Protein AF-A0A9N9VP98-F1 (afdb_monomer)

Radius of gyration: 15.84 Å; Cα contacts (8 Å, |Δi|>4): 214; chains: 1; bounding box: 46×25×42 Å

Mean predicted aligned error: 7.35 Å

Structure (mmCIF, N/CA/C/O backbone):
data_AF-A0A9N9VP98-F1
#
_entry.id   AF-A0A9N9VP98-F1
#
loop_
_atom_site.group_PDB
_atom_site.id
_atom_site.type_symbol
_atom_site.label_atom_id
_atom_site.label_alt_id
_atom_site.label_comp_id
_atom_site.label_asym_id
_atom_site.label_entity_id
_atom_site.label_seq_id
_atom_site.pdbx_PDB_ins_code
_atom_site.Cartn_x
_atom_site.Cartn_y
_atom_site.Cartn_z
_atom_site.occupancy
_atom_site.B_iso_or_equiv
_atom_site.auth_seq_id
_atom_site.auth_comp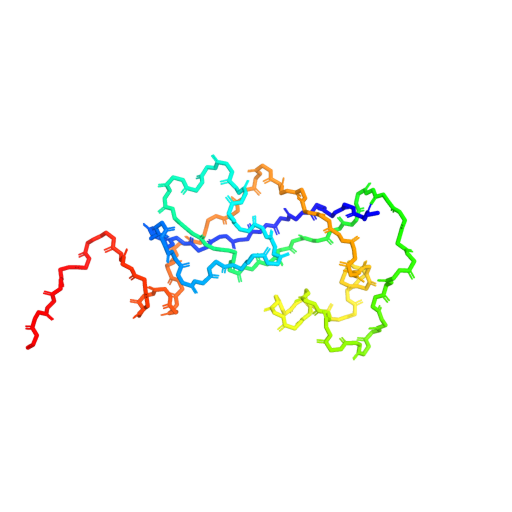_id
_atom_site.auth_asym_id
_atom_site.auth_atom_id
_atom_site.pdbx_PDB_model_num
ATOM 1 N N . MET A 1 1 ? 17.671 -6.744 -5.316 1.00 83.25 1 MET A N 1
ATOM 2 C CA . MET A 1 1 ? 16.454 -6.271 -4.628 1.00 83.25 1 MET A CA 1
ATOM 3 C C . MET A 1 1 ? 16.204 -4.834 -5.050 1.00 83.25 1 MET A C 1
ATOM 5 O O . MET A 1 1 ? 17.136 -4.039 -4.978 1.00 83.25 1 MET A O 1
ATOM 9 N N . CYS A 1 2 ? 15.018 -4.530 -5.576 1.00 90.44 2 CYS A N 1
ATOM 10 C CA . CYS A 1 2 ? 14.641 -3.174 -5.985 1.00 90.44 2 CYS A CA 1
ATOM 11 C C . CYS A 1 2 ? 14.019 -2.409 -4.815 1.00 90.44 2 CYS A C 1
ATOM 13 O O . CYS A 1 2 ? 13.311 -3.002 -4.005 1.00 90.44 2 CYS A O 1
ATOM 15 N N . THR A 1 3 ? 14.231 -1.099 -4.751 1.00 91.38 3 THR A N 1
ATOM 16 C CA . THR A 1 3 ? 13.573 -0.246 -3.755 1.00 91.38 3 THR A CA 1
ATOM 17 C C . THR A 1 3 ? 12.608 0.686 -4.455 1.00 91.38 3 THR A C 1
ATOM 19 O O . THR A 1 3 ? 12.987 1.382 -5.402 1.00 91.38 3 THR A O 1
ATOM 22 N N . PHE A 1 4 ? 11.373 0.723 -3.970 1.00 91.06 4 PHE A N 1
ATOM 23 C CA . PHE A 1 4 ? 10.351 1.639 -4.455 1.00 91.06 4 PHE A CA 1
ATOM 24 C C . PHE A 1 4 ? 9.985 2.630 -3.368 1.00 91.06 4 PHE A C 1
ATOM 26 O O . PHE A 1 4 ? 9.805 2.237 -2.214 1.00 91.06 4 PHE A O 1
ATOM 33 N N . ARG A 1 5 ? 9.866 3.905 -3.740 1.00 90.38 5 ARG A N 1
ATOM 34 C CA . ARG A 1 5 ? 9.221 4.889 -2.882 1.00 90.38 5 ARG A CA 1
ATOM 35 C C . ARG A 1 5 ? 7.714 4.789 -3.061 1.00 90.38 5 ARG A C 1
ATOM 37 O O . ARG A 1 5 ? 7.235 4.713 -4.196 1.00 90.38 5 ARG A O 1
ATOM 44 N N . LEU A 1 6 ? 7.005 4.759 -1.938 1.00 90.06 6 LEU A N 1
ATOM 45 C CA . LEU A 1 6 ? 5.551 4.696 -1.881 1.00 90.06 6 LEU A CA 1
ATOM 46 C C . LEU A 1 6 ? 5.012 5.930 -1.170 1.00 90.06 6 LEU A C 1
ATOM 48 O O . LEU A 1 6 ? 5.380 6.189 -0.022 1.00 90.06 6 LEU A O 1
ATOM 52 N N . GLN A 1 7 ? 4.085 6.619 -1.826 1.00 89.00 7 GLN A N 1
ATOM 53 C CA . GLN A 1 7 ? 3.192 7.563 -1.173 1.00 89.00 7 GLN A CA 1
ATOM 54 C C . GLN A 1 7 ? 1.814 6.924 -1.078 1.00 89.00 7 GLN A C 1
ATOM 56 O O . GLN A 1 7 ? 1.276 6.418 -2.066 1.00 89.00 7 GLN A O 1
ATOM 61 N N . VAL A 1 8 ? 1.253 6.913 0.123 1.00 88.62 8 VAL A N 1
ATOM 62 C CA . VAL A 1 8 ? 0.047 6.146 0.422 1.00 88.62 8 VAL A CA 1
ATOM 63 C C . VAL A 1 8 ? -0.985 6.986 1.147 1.00 88.62 8 VAL A C 1
ATOM 65 O O . VAL A 1 8 ? -0.660 7.933 1.870 1.00 88.62 8 VAL A O 1
ATOM 68 N N . LYS A 1 9 ? -2.239 6.574 0.983 1.00 88.75 9 LYS A N 1
ATOM 69 C CA . LYS A 1 9 ? -3.340 6.959 1.849 1.00 88.75 9 LYS A CA 1
ATOM 70 C C . LYS A 1 9 ? -3.607 5.836 2.844 1.00 88.75 9 LYS A C 1
ATOM 72 O O . LYS A 1 9 ? -3.895 4.709 2.445 1.00 88.75 9 LYS A O 1
ATOM 77 N N . MET A 1 10 ? -3.537 6.141 4.131 1.00 87.94 10 MET A N 1
ATOM 78 C CA . MET A 1 10 ? -3.784 5.202 5.222 1.00 87.94 10 MET A CA 1
ATOM 79 C C . MET A 1 10 ? -5.242 5.270 5.677 1.00 87.94 10 MET A C 1
ATOM 81 O O . MET A 1 10 ? -5.850 6.340 5.731 1.00 87.94 10 MET A O 1
ATOM 85 N N . CYS A 1 11 ? -5.805 4.128 6.054 1.00 88.44 11 CYS A N 1
ATOM 86 C CA . CYS A 1 11 ? -7.080 4.066 6.757 1.00 88.44 11 CYS A CA 1
ATOM 87 C C . CYS A 1 11 ? -6.932 4.572 8.203 1.00 88.44 11 CYS A C 1
ATOM 89 O O . CYS A 1 11 ? -5.981 4.198 8.882 1.00 88.44 11 CYS A O 1
ATOM 91 N N . LEU A 1 12 ? -7.933 5.299 8.714 1.00 86.25 12 LEU A N 1
ATOM 92 C CA . LEU A 1 12 ? -8.011 5.777 10.109 1.00 86.25 12 LEU A CA 1
ATOM 93 C C . LEU A 1 12 ? -8.379 4.666 11.125 1.00 86.25 12 LEU A C 1
ATOM 95 O O . LEU A 1 12 ? -8.992 4.920 12.155 1.00 86.25 12 LEU A O 1
ATOM 99 N N . CYS A 1 13 ? -8.135 3.398 10.789 1.00 86.19 13 CYS A N 1
ATOM 100 C CA . CYS A 1 13 ? -8.592 2.269 11.602 1.00 86.19 13 CYS A CA 1
ATOM 101 C C . CYS A 1 13 ? -7.683 2.094 12.807 1.00 86.19 13 CYS A C 1
ATOM 103 O O . CYS A 1 13 ? -6.627 1.499 12.645 1.00 86.19 13 CYS A O 1
ATOM 105 N N . ASN A 1 14 ? -8.137 2.456 14.004 1.00 81.75 14 ASN A N 1
ATOM 106 C CA . ASN A 1 14 ? -7.245 2.490 15.157 1.00 81.75 14 ASN A CA 1
ATOM 107 C C . ASN A 1 14 ? -7.035 1.139 15.894 1.00 81.75 14 ASN A C 1
ATOM 109 O O . ASN A 1 14 ? -6.831 1.087 17.107 1.00 81.75 14 ASN A O 1
ATOM 113 N N . ASP A 1 15 ? -7.169 0.024 15.180 1.00 84.75 15 ASP A N 1
ATOM 114 C CA . ASP A 1 15 ? -6.974 -1.317 15.737 1.00 84.75 15 ASP A CA 1
ATOM 115 C C . ASP A 1 15 ? -5.528 -1.759 15.497 1.00 84.75 15 ASP A C 1
ATOM 117 O O . ASP A 1 15 ? -5.106 -1.891 14.345 1.00 84.75 15 ASP A O 1
ATOM 121 N N . ILE A 1 16 ? -4.776 -2.017 16.569 1.00 80.56 16 ILE A N 1
ATOM 122 C CA . ILE A 1 16 ? -3.399 -2.524 16.477 1.00 80.56 16 ILE A CA 1
ATOM 123 C C . ILE A 1 16 ? -3.335 -3.900 15.798 1.00 80.56 16 ILE A C 1
ATOM 125 O O . ILE A 1 16 ? -2.341 -4.238 15.164 1.00 80.56 16 ILE A O 1
ATOM 129 N N . GLU A 1 17 ? -4.418 -4.678 15.867 1.00 84.81 17 GLU A N 1
ATOM 130 C CA . GLU A 1 17 ? -4.557 -5.957 15.177 1.00 84.81 17 GLU A CA 1
ATOM 131 C C . GLU A 1 17 ? -5.426 -5.843 13.918 1.00 84.81 17 GLU A C 1
ATOM 133 O O . GLU A 1 17 ? -6.121 -6.809 13.560 1.00 84.81 17 GLU A O 1
ATOM 138 N N . CYS A 1 18 ? -5.423 -4.671 13.269 1.00 86.06 18 CYS A N 1
ATOM 139 C CA . CYS A 1 18 ? -6.213 -4.388 12.078 1.00 86.06 18 CYS A CA 1
ATOM 140 C C . CYS A 1 18 ? -6.138 -5.553 11.080 1.00 86.06 18 CYS A C 1
ATOM 142 O O . CYS A 1 18 ? -5.093 -5.865 10.509 1.00 86.06 18 CYS A O 1
ATOM 144 N N . LYS A 1 19 ? -7.287 -6.186 10.819 1.00 87.31 19 LYS A N 1
ATOM 145 C CA . LYS A 1 19 ? -7.380 -7.391 9.975 1.00 87.31 19 LYS A CA 1
ATOM 146 C C . LYS A 1 19 ? -7.140 -7.125 8.486 1.00 87.31 19 LYS A C 1
ATOM 148 O O . L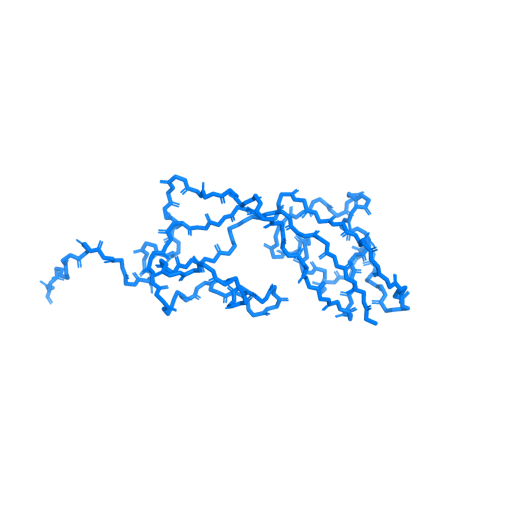YS A 1 19 ? -7.251 -8.048 7.687 1.00 87.31 19 LYS A O 1
ATOM 153 N N . GLN A 1 20 ? -6.900 -5.870 8.115 1.00 87.62 20 GLN A N 1
ATOM 154 C CA . GLN A 1 20 ? -6.657 -5.429 6.741 1.00 87.62 20 GLN A CA 1
ATOM 155 C C . GLN A 1 20 ? -5.184 -5.072 6.482 1.00 87.62 20 GLN A C 1
ATOM 157 O O . GLN A 1 20 ? -4.857 -4.679 5.367 1.00 87.62 20 GLN A O 1
ATOM 162 N N . ILE A 1 21 ? -4.300 -5.217 7.480 1.00 87.12 21 ILE A N 1
ATOM 163 C CA . ILE A 1 21 ? -2.848 -5.062 7.307 1.00 87.12 21 ILE A CA 1
ATOM 164 C C . ILE A 1 21 ? -2.370 -6.021 6.217 1.00 87.12 21 ILE A C 1
ATOM 166 O O . ILE A 1 21 ? -2.615 -7.229 6.289 1.00 87.12 21 ILE A O 1
ATOM 170 N N . ASN A 1 22 ? -1.676 -5.486 5.214 1.00 85.44 22 ASN A N 1
ATOM 171 C CA . ASN A 1 22 ? -1.110 -6.285 4.140 1.00 85.44 22 ASN A CA 1
ATOM 172 C C . ASN A 1 22 ? 0.415 -6.428 4.318 1.00 85.44 22 ASN A C 1
ATOM 174 O O . ASN A 1 22 ? 1.153 -5.463 4.094 1.00 85.44 22 ASN A O 1
ATOM 178 N N . PRO A 1 23 ? 0.924 -7.630 4.658 1.00 82.00 23 PRO A N 1
ATOM 179 C CA . PRO A 1 23 ? 2.357 -7.838 4.871 1.00 82.00 23 PRO A CA 1
ATOM 180 C C . PRO A 1 23 ? 3.170 -7.653 3.588 1.00 82.00 23 PRO A C 1
ATOM 182 O O . PRO A 1 23 ? 4.349 -7.312 3.648 1.00 82.00 23 PRO A O 1
ATOM 185 N N . ASP A 1 24 ? 2.543 -7.817 2.421 1.00 82.88 24 ASP A N 1
ATOM 186 C CA . ASP A 1 24 ? 3.214 -7.668 1.134 1.00 82.88 24 ASP A CA 1
ATOM 187 C C . ASP A 1 24 ? 3.765 -6.257 0.915 1.00 82.88 24 ASP A C 1
ATOM 189 O O . ASP A 1 24 ? 4.773 -6.092 0.228 1.00 82.88 24 ASP A O 1
ATOM 193 N N . ILE A 1 25 ? 3.109 -5.250 1.502 1.00 83.50 25 ILE A N 1
ATOM 194 C CA . ILE A 1 25 ? 3.590 -3.870 1.509 1.00 83.50 25 ILE A CA 1
ATOM 195 C C . ILE A 1 25 ? 4.259 -3.470 2.819 1.00 83.50 25 ILE A C 1
ATOM 197 O O . ILE A 1 25 ? 4.769 -2.365 2.921 1.00 83.50 25 ILE A O 1
ATOM 201 N N . GLN A 1 26 ? 4.391 -4.382 3.778 1.00 80.12 26 GLN A N 1
ATOM 202 C CA . GLN A 1 26 ? 5.067 -4.109 5.048 1.00 80.12 26 GLN A CA 1
ATOM 203 C C . GLN A 1 26 ? 4.368 -2.973 5.820 1.00 80.12 26 GLN A C 1
ATOM 205 O O . GLN A 1 26 ? 5.018 -2.065 6.338 1.00 80.12 26 GLN A O 1
ATOM 210 N N . ASP A 1 27 ? 3.029 -3.021 5.862 1.00 77.94 27 ASP A N 1
ATOM 211 C CA . ASP A 1 27 ? 2.167 -2.108 6.635 1.00 77.94 27 ASP A CA 1
ATOM 212 C C . ASP A 1 27 ? 2.552 -2.037 8.129 1.00 77.94 27 ASP A C 1
ATOM 214 O O . ASP A 1 27 ? 2.302 -1.047 8.810 1.00 77.94 27 ASP A O 1
ATOM 218 N N . ASP A 1 28 ? 3.184 -3.083 8.649 1.00 67.94 28 ASP A N 1
ATOM 219 C CA . ASP A 1 28 ? 3.682 -3.193 10.019 1.00 67.94 28 ASP A CA 1
ATOM 220 C C . ASP A 1 28 ? 4.945 -2.359 10.286 1.00 67.94 28 ASP A C 1
ATOM 222 O O . ASP A 1 28 ? 5.231 -2.017 11.431 1.00 67.94 28 ASP A O 1
ATOM 226 N N . LYS A 1 29 ? 5.708 -2.004 9.244 1.00 69.06 29 LYS A N 1
ATOM 227 C CA . LYS A 1 29 ? 6.986 -1.280 9.377 1.00 69.06 29 LYS A CA 1
ATOM 228 C C . LYS A 1 29 ? 6.854 0.235 9.428 1.00 69.06 29 LYS A C 1
ATOM 230 O O . LYS A 1 29 ? 7.855 0.947 9.485 1.00 69.06 29 LYS A O 1
ATOM 235 N N . PHE A 1 30 ? 5.640 0.756 9.379 1.00 69.88 30 PHE A N 1
ATOM 236 C CA . PHE A 1 30 ? 5.416 2.177 9.554 1.00 69.88 30 PHE A CA 1
ATOM 237 C C 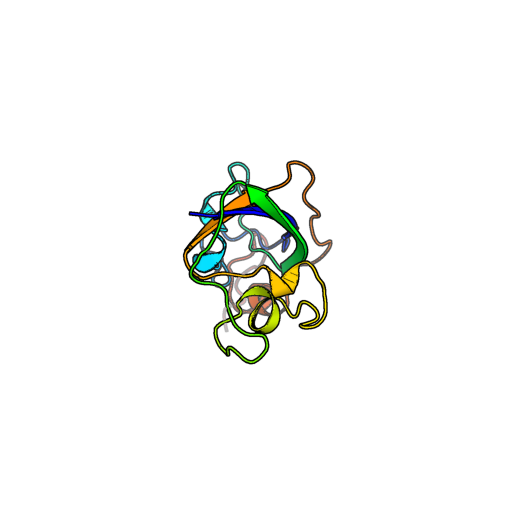. PHE A 1 30 ? 5.627 2.558 11.030 1.00 69.88 30 PHE A C 1
ATOM 239 O O . PHE A 1 30 ? 4.752 2.350 11.863 1.00 69.88 30 PHE A O 1
ATOM 246 N N . GLU A 1 31 ? 6.766 3.184 11.343 1.00 53.59 31 GLU A N 1
ATOM 247 C CA . GLU A 1 31 ? 7.225 3.481 12.720 1.00 53.59 31 GLU A CA 1
ATOM 248 C C . GLU A 1 31 ? 6.316 4.403 13.568 1.00 53.59 31 GLU A C 1
ATOM 250 O O . GLU A 1 31 ? 6.628 4.658 14.719 1.00 53.59 31 GLU A O 1
ATOM 255 N N . ASN A 1 32 ? 5.168 4.861 13.057 1.00 50.84 32 ASN A N 1
ATOM 256 C CA . ASN A 1 32 ? 4.235 5.749 13.772 1.00 50.84 32 ASN A CA 1
ATOM 257 C C . ASN A 1 32 ? 2.772 5.281 13.697 1.00 50.84 32 ASN A C 1
ATOM 259 O O . ASN A 1 32 ? 1.851 6.083 13.836 1.00 50.84 32 ASN A O 1
ATOM 263 N N . VAL A 1 33 ? 2.519 3.988 13.474 1.00 53.84 33 VAL A N 1
ATOM 264 C CA . VAL A 1 33 ? 1.161 3.411 13.558 1.00 53.84 33 VAL A CA 1
ATOM 265 C C . VAL A 1 33 ? 0.788 3.162 15.025 1.00 53.84 33 VAL A C 1
ATOM 267 O O . VAL A 1 33 ? 0.185 2.152 15.364 1.00 53.84 33 VAL A O 1
ATOM 270 N N . GLU A 1 34 ? 1.113 4.099 15.921 1.00 51.56 34 GLU A N 1
ATOM 271 C CA . GLU A 1 34 ? 0.631 4.076 17.311 1.00 51.56 34 GLU A CA 1
ATOM 272 C C . GLU A 1 34 ? -0.902 4.030 17.370 1.00 51.56 34 GLU A C 1
ATOM 274 O O . GLU A 1 34 ? -1.487 3.604 18.362 1.00 51.56 34 GLU A O 1
ATOM 279 N N . SER A 1 35 ? -1.561 4.430 16.281 1.00 52.66 35 SER A N 1
ATOM 280 C CA . SER A 1 35 ? -3.001 4.350 16.136 1.00 52.66 35 SER A CA 1
ATOM 281 C C . SER A 1 35 ? -3.495 2.987 15.662 1.00 52.66 35 SER A C 1
ATOM 283 O O . SER A 1 35 ? -4.610 2.674 16.003 1.00 52.66 35 SER A O 1
ATOM 285 N N . GLY A 1 36 ? -2.745 2.136 14.958 1.00 62.97 36 GLY A N 1
ATOM 286 C CA . GLY A 1 36 ? -3.361 1.096 14.117 1.00 62.97 36 GLY A CA 1
ATOM 287 C C . GLY A 1 36 ? -3.831 1.694 12.783 1.00 62.97 36 GLY A C 1
ATOM 288 O O . GLY A 1 36 ? -4.271 2.840 12.720 1.00 62.97 36 GLY A O 1
ATOM 289 N N . GLY A 1 37 ? -3.683 0.953 11.685 1.00 74.62 37 GLY A N 1
ATOM 290 C CA . GLY A 1 37 ? -4.045 1.405 10.339 1.00 74.62 37 GLY A CA 1
ATOM 291 C C . GLY A 1 37 ? -3.499 0.465 9.264 1.00 74.62 37 GLY A C 1
ATOM 292 O O . GLY A 1 37 ? -2.646 -0.369 9.541 1.00 74.62 37 GLY A O 1
ATOM 293 N N . HIS A 1 38 ? -4.014 0.564 8.041 1.00 87.69 38 HIS A N 1
ATOM 294 C CA . HIS A 1 38 ? -3.513 -0.166 6.866 1.00 87.69 38 HIS A CA 1
ATOM 295 C C . HIS A 1 38 ? -3.526 0.771 5.658 1.00 87.69 38 HIS A C 1
ATOM 297 O O . HIS A 1 38 ? -4.265 1.766 5.662 1.00 87.69 38 HIS A O 1
ATOM 303 N N . VAL A 1 39 ? -2.747 0.470 4.620 1.00 89.25 39 VAL A N 1
ATOM 304 C CA . VAL A 1 39 ? -2.811 1.247 3.376 1.00 89.25 39 VAL A CA 1
ATOM 305 C C . VAL A 1 39 ? -4.141 0.999 2.679 1.00 89.25 39 VAL A C 1
ATOM 307 O O . VAL A 1 39 ? -4.469 -0.121 2.292 1.00 89.25 39 VAL A O 1
ATOM 310 N N . LEU A 1 40 ? -4.890 2.080 2.488 1.00 88.69 40 LEU A N 1
ATOM 311 C CA . LEU A 1 40 ? -6.138 2.095 1.738 1.00 88.69 40 LEU A CA 1
ATOM 312 C C . LEU A 1 40 ? -5.870 2.214 0.234 1.00 88.69 40 LEU A C 1
ATOM 314 O O . LEU A 1 40 ? -6.521 1.561 -0.577 1.00 88.69 40 LEU A O 1
ATOM 318 N N . GLU A 1 41 ? -4.909 3.058 -0.133 1.00 88.81 41 GLU A N 1
ATOM 319 C CA . GLU A 1 41 ? -4.597 3.386 -1.520 1.00 88.81 41 GLU A 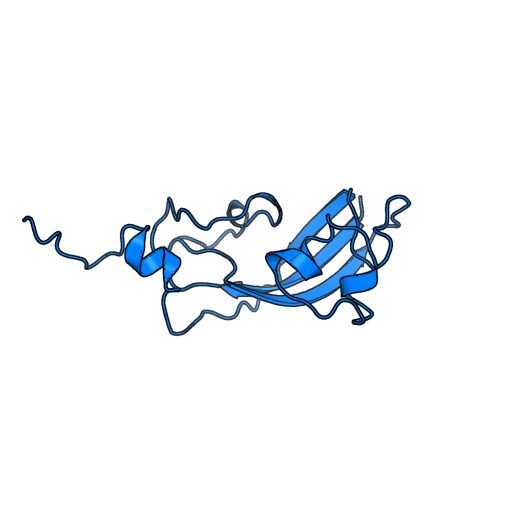CA 1
ATOM 320 C C . GLU A 1 41 ? -3.114 3.724 -1.663 1.00 88.81 41 GLU A C 1
ATOM 322 O O . GLU A 1 41 ? -2.529 4.384 -0.800 1.00 88.81 41 GLU A O 1
ATOM 327 N N . VAL A 1 42 ? -2.513 3.298 -2.773 1.00 88.69 42 VAL A N 1
ATOM 328 C CA . VAL A 1 42 ? -1.183 3.760 -3.174 1.00 88.69 42 VAL A CA 1
ATOM 329 C C . VAL A 1 42 ? -1.363 4.880 -4.189 1.00 88.69 42 VAL A C 1
ATOM 331 O O . VAL A 1 42 ? -1.844 4.641 -5.294 1.00 88.69 42 VAL A O 1
ATOM 334 N N . ILE A 1 43 ? -0.973 6.088 -3.795 1.00 88.56 43 ILE A N 1
ATOM 335 C CA . ILE A 1 43 ? -1.098 7.305 -4.602 1.00 88.56 43 ILE A CA 1
ATOM 336 C C . ILE A 1 43 ? 0.062 7.361 -5.593 1.00 88.56 43 ILE A C 1
ATOM 338 O O . ILE A 1 43 ? -0.137 7.492 -6.801 1.00 88.56 43 ILE A O 1
ATOM 342 N N . GLU A 1 44 ? 1.280 7.183 -5.081 1.00 88.19 44 GLU A N 1
ATOM 343 C CA . GLU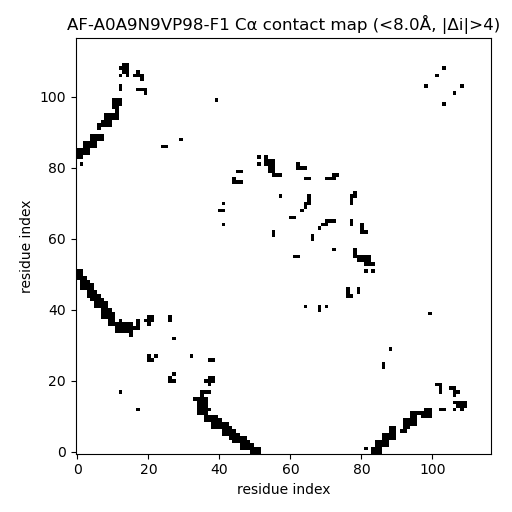 A 1 44 ? 2.492 7.160 -5.887 1.00 88.19 44 GLU A CA 1
ATOM 344 C C . GLU A 1 44 ? 3.322 5.916 -5.605 1.00 88.19 44 GLU A C 1
ATOM 346 O O . GLU A 1 44 ? 3.442 5.439 -4.475 1.00 88.19 44 GLU A O 1
ATOM 351 N N . TYR A 1 45 ? 3.927 5.404 -6.670 1.00 88.75 45 TYR A N 1
ATOM 352 C CA . TYR A 1 45 ? 4.750 4.210 -6.655 1.00 88.75 45 TYR A CA 1
ATOM 353 C C . TYR A 1 45 ? 5.874 4.396 -7.659 1.00 88.75 45 TYR A C 1
ATOM 355 O O . TYR A 1 45 ? 5.601 4.480 -8.848 1.00 88.75 45 TYR A O 1
ATOM 363 N N . TYR A 1 46 ? 7.131 4.475 -7.237 1.00 89.06 46 TYR A N 1
ATOM 364 C CA . TYR A 1 46 ? 8.215 4.617 -8.209 1.00 89.06 46 TYR A CA 1
ATOM 365 C C . TYR A 1 46 ? 9.520 4.005 -7.724 1.00 89.06 46 TYR A C 1
ATOM 367 O O . TYR A 1 46 ? 9.841 4.026 -6.537 1.00 89.06 46 TYR A O 1
ATOM 375 N N . ARG A 1 47 ? 10.290 3.428 -8.650 1.00 89.88 47 ARG A N 1
ATOM 376 C CA . ARG A 1 47 ? 11.566 2.793 -8.317 1.00 89.88 47 ARG A CA 1
ATOM 377 C C . ARG A 1 47 ? 12.629 3.857 -8.065 1.00 89.88 47 ARG A C 1
ATOM 379 O O . ARG A 1 47 ? 12.881 4.688 -8.930 1.00 89.88 47 ARG A O 1
ATOM 386 N N . ILE A 1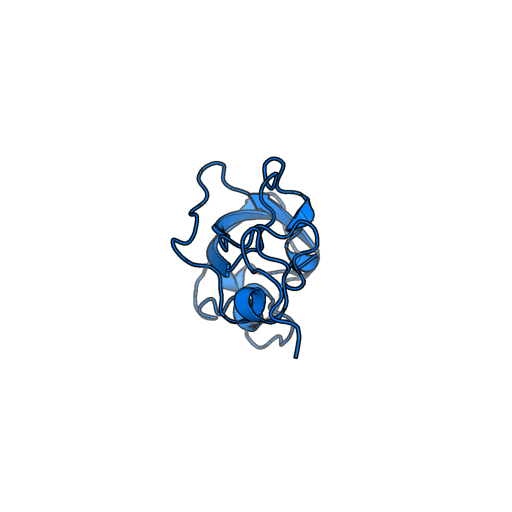 48 ? 13.289 3.782 -6.913 1.00 91.56 48 ILE A N 1
ATOM 387 C CA . ILE A 1 48 ? 14.382 4.692 -6.541 1.00 91.56 48 ILE A CA 1
ATOM 388 C C . ILE A 1 48 ? 15.759 4.049 -6.630 1.00 91.56 48 ILE A C 1
ATOM 390 O O . ILE A 1 48 ? 16.750 4.754 -6.796 1.00 91.56 48 ILE A O 1
ATOM 394 N N . SER A 1 49 ? 15.852 2.725 -6.510 1.00 91.00 49 SER A N 1
ATOM 395 C CA . SER A 1 49 ? 17.134 2.036 -6.620 1.00 91.00 49 SER A CA 1
ATOM 396 C C . SER A 1 49 ? 16.986 0.557 -6.959 1.00 91.00 49 SER A C 1
ATOM 398 O O . SER A 1 49 ? 15.899 -0.028 -6.896 1.00 91.00 49 SER A O 1
ATOM 400 N N . GLY A 1 50 ? 18.119 -0.042 -7.321 1.00 87.12 50 GLY A N 1
ATOM 401 C CA . GLY A 1 50 ? 18.212 -1.427 -7.753 1.00 87.12 50 GLY A CA 1
ATOM 402 C C . GLY A 1 50 ? 17.812 -1.621 -9.214 1.00 87.12 50 GLY A C 1
ATOM 403 O O . GLY A 1 50 ? 17.113 -0.814 -9.825 1.00 87.12 50 GLY A O 1
ATOM 404 N N . MET A 1 51 ? 18.275 -2.733 -9.770 1.00 81.00 51 MET A N 1
ATOM 405 C CA . MET A 1 51 ? 17.862 -3.233 -11.072 1.00 81.00 51 MET A CA 1
ATOM 406 C C . MET A 1 51 ? 17.204 -4.586 -10.839 1.00 81.00 51 MET A C 1
ATOM 408 O O . MET A 1 51 ? 17.745 -5.423 -10.113 1.00 81.00 51 MET A O 1
ATOM 412 N N . CYS A 1 52 ? 16.018 -4.780 -11.401 1.00 77.25 52 CYS A N 1
ATOM 413 C CA . CYS A 1 52 ? 15.330 -6.057 -11.309 1.00 77.25 52 CYS A CA 1
ATOM 414 C C . CYS A 1 52 ? 15.583 -6.858 -12.582 1.00 77.25 52 CYS A C 1
ATOM 416 O O . CYS A 1 52 ? 15.700 -6.288 -13.662 1.00 77.25 52 CYS A O 1
ATOM 418 N N . MET A 1 53 ? 15.680 -8.174 -12.447 1.00 78.50 53 MET A N 1
ATOM 419 C CA . MET A 1 53 ? 15.641 -9.101 -13.582 1.00 78.50 53 MET A CA 1
ATOM 420 C C . MET A 1 53 ? 14.301 -9.857 -13.611 1.00 78.50 53 MET A C 1
ATOM 422 O O . MET A 1 53 ? 13.901 -10.353 -14.654 1.00 78.50 53 MET A O 1
ATOM 426 N N . ASP A 1 54 ? 13.556 -9.831 -12.497 1.00 82.56 54 ASP A N 1
ATOM 427 C CA . ASP A 1 54 ? 12.287 -10.543 -12.290 1.00 82.56 54 ASP A CA 1
ATOM 428 C C . ASP A 1 54 ? 11.080 -9.591 -12.344 1.00 82.56 54 ASP A C 1
ATOM 430 O O . ASP A 1 54 ? 10.332 -9.433 -11.369 1.00 82.56 54 ASP A O 1
ATOM 434 N N . TRP A 1 55 ? 10.939 -8.873 -13.458 1.00 80.00 55 TRP A N 1
ATOM 435 C CA . TRP A 1 55 ? 9.821 -7.950 -13.659 1.00 80.00 55 TRP A CA 1
ATOM 436 C C . TRP A 1 55 ? 8.574 -8.734 -14.031 1.00 80.00 55 TRP A C 1
ATOM 438 O O . TRP A 1 55 ? 8.644 -9.764 -14.703 1.00 80.00 55 TRP A O 1
ATOM 448 N N . PHE A 1 56 ? 7.428 -8.216 -13.617 1.00 83.12 56 PHE A N 1
ATOM 449 C CA . PHE A 1 56 ? 6.163 -8.738 -14.092 1.00 83.12 56 PHE A CA 1
ATOM 450 C C . PHE A 1 56 ? 5.929 -8.301 -15.540 1.00 83.12 56 PHE A C 1
ATOM 452 O O . PHE A 1 56 ? 6.146 -7.142 -15.897 1.00 83.12 56 PHE A O 1
ATOM 459 N N . ILE A 1 57 ? 5.451 -9.219 -16.379 1.00 79.56 57 ILE A N 1
ATOM 460 C CA . ILE A 1 57 ? 4.886 -8.845 -17.680 1.00 79.56 57 ILE A CA 1
ATOM 461 C C . ILE A 1 57 ? 3.520 -8.181 -17.467 1.00 79.56 57 ILE A C 1
ATOM 463 O O . ILE A 1 57 ? 2.883 -8.384 -16.436 1.00 79.56 57 ILE A O 1
ATOM 467 N N . ASN A 1 58 ? 3.042 -7.380 -18.425 1.00 70.31 58 ASN A N 1
ATOM 468 C CA . ASN A 1 58 ? 1.823 -6.577 -18.232 1.00 70.31 58 ASN A CA 1
ATOM 469 C C . ASN A 1 58 ? 0.589 -7.402 -17.823 1.00 70.31 58 ASN A C 1
ATOM 471 O O . ASN A 1 58 ? -0.248 -6.900 -17.071 1.00 70.31 58 ASN A O 1
ATOM 475 N N . GLU A 1 59 ? 0.497 -8.642 -18.302 1.00 73.69 59 GLU A N 1
ATOM 476 C CA . GLU A 1 59 ? -0.614 -9.571 -18.062 1.00 73.69 59 GLU A CA 1
ATOM 477 C C . GLU A 1 59 ? -0.436 -10.424 -16.802 1.00 73.69 59 GLU A C 1
ATOM 479 O O . GLU A 1 59 ? -1.320 -11.209 -16.4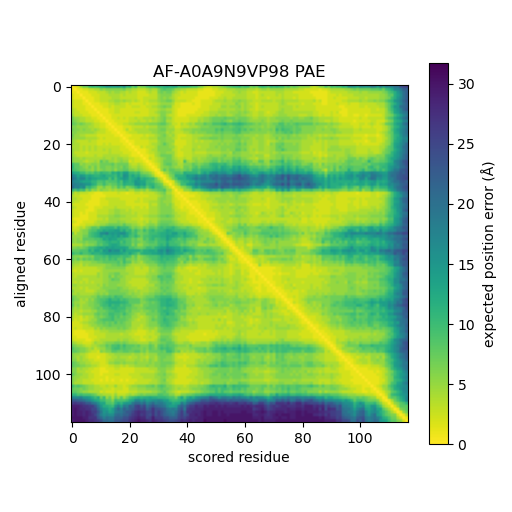62 1.00 73.69 59 GLU A O 1
ATOM 484 N N . ASP A 1 60 ? 0.693 -10.281 -16.105 1.00 81.00 60 ASP A N 1
ATOM 485 C CA . ASP A 1 60 ? 1.006 -11.120 -14.961 1.00 81.00 60 ASP A CA 1
ATOM 486 C C . ASP A 1 60 ? -0.038 -10.912 -13.842 1.00 81.00 60 ASP A C 1
ATOM 488 O O . ASP A 1 60 ? -0.275 -9.775 -13.399 1.00 81.00 60 ASP A O 1
ATOM 492 N N . PRO A 1 61 ? -0.711 -11.991 -13.398 1.00 78.25 61 PRO A N 1
ATOM 493 C CA . PRO A 1 61 ? -1.764 -11.903 -12.399 1.00 78.25 61 PRO A CA 1
ATOM 494 C C . PRO A 1 61 ? -1.239 -11.530 -11.011 1.00 78.25 61 PRO A C 1
ATOM 496 O O . PRO A 1 61 ? -2.040 -11.097 -10.185 1.00 78.25 61 PRO A O 1
ATOM 499 N N . ASP A 1 62 ? 0.068 -11.629 -10.769 1.00 83.44 62 ASP A N 1
ATOM 500 C CA . ASP A 1 62 ? 0.689 -11.374 -9.470 1.00 83.44 62 ASP A CA 1
ATOM 501 C C . ASP A 1 62 ? 1.152 -9.914 -9.311 1.00 83.44 62 ASP A C 1
ATOM 503 O O . ASP A 1 62 ? 1.760 -9.552 -8.299 1.00 83.44 62 ASP A O 1
ATOM 507 N N . ARG A 1 63 ? 0.820 -9.034 -10.273 1.00 86.69 63 ARG A N 1
ATOM 508 C CA . ARG A 1 63 ? 1.033 -7.577 -10.186 1.00 86.69 63 ARG A CA 1
ATOM 509 C C . ARG A 1 63 ? 0.219 -6.968 -9.051 1.00 86.69 63 ARG A C 1
ATOM 511 O O . ARG A 1 63 ? -0.888 -6.459 -9.244 1.00 86.69 63 ARG A O 1
ATOM 518 N N . MET A 1 64 ? 0.792 -6.991 -7.856 1.00 87.38 64 MET A N 1
ATOM 519 C CA . MET A 1 64 ? 0.193 -6.499 -6.620 1.00 87.38 64 MET A CA 1
ATOM 520 C C . MET A 1 64 ? -0.349 -5.073 -6.755 1.00 87.38 64 MET A C 1
ATOM 522 O O . MET A 1 64 ? -1.487 -4.818 -6.356 1.00 87.38 64 MET A O 1
ATOM 526 N N . MET A 1 65 ? 0.420 -4.165 -7.368 1.00 87.38 65 MET A N 1
ATOM 527 C CA . MET A 1 65 ? 0.024 -2.757 -7.509 1.00 87.38 65 MET A CA 1
ATOM 528 C C . MET A 1 65 ? -1.246 -2.595 -8.353 1.00 87.38 65 MET A C 1
ATOM 530 O O . MET A 1 65 ? -2.102 -1.771 -8.048 1.00 87.38 65 MET A O 1
ATOM 534 N N . VAL A 1 66 ? -1.412 -3.430 -9.380 1.00 87.62 66 VAL A N 1
ATOM 535 C CA . VAL A 1 66 ? -2.589 -3.410 -10.259 1.00 87.62 66 VAL A CA 1
ATOM 536 C C . VAL A 1 66 ? -3.759 -4.167 -9.631 1.00 87.62 66 VAL A C 1
ATOM 538 O O . VAL A 1 66 ? -4.895 -3.701 -9.633 1.00 87.62 66 VAL A O 1
ATOM 541 N N . LYS A 1 67 ? -3.518 -5.359 -9.083 1.00 84.88 67 LYS A N 1
ATOM 542 C CA . LYS A 1 67 ? -4.593 -6.253 -8.634 1.00 84.88 67 LYS A CA 1
ATOM 543 C C . LYS A 1 67 ? -5.150 -5.875 -7.272 1.00 84.88 67 LYS A C 1
ATOM 545 O O . LYS A 1 67 ? -6.376 -5.832 -7.130 1.00 84.88 67 LYS A O 1
ATOM 550 N N . LYS A 1 68 ? -4.273 -5.608 -6.300 1.00 83.19 68 LYS A N 1
ATOM 551 C CA . LYS A 1 68 ? -4.664 -5.245 -4.932 1.00 83.19 68 LYS A CA 1
ATOM 552 C C . LYS A 1 68 ? -4.937 -3.748 -4.824 1.00 83.19 68 LYS A C 1
ATOM 554 O O . LYS A 1 68 ? -6.022 -3.379 -4.396 1.00 83.19 68 LYS A O 1
ATOM 559 N N . TYR A 1 69 ? -4.020 -2.913 -5.313 1.00 84.38 69 TYR A N 1
ATOM 560 C CA . TYR A 1 69 ? -4.108 -1.451 -5.166 1.00 84.38 69 TYR A CA 1
ATOM 561 C C . TYR A 1 69 ? -4.738 -0.720 -6.354 1.00 84.38 69 TYR A C 1
ATOM 563 O O . TYR A 1 69 ? -4.798 0.503 -6.352 1.00 84.38 69 TYR A O 1
ATOM 571 N N . LYS A 1 70 ? -5.241 -1.459 -7.354 1.00 85.81 70 LYS A N 1
ATOM 572 C CA . LYS A 1 70 ? -6.008 -0.921 -8.493 1.00 85.81 70 LYS A CA 1
ATOM 573 C C . LYS A 1 70 ? -5.292 0.177 -9.285 1.00 85.81 70 LYS A C 1
ATOM 575 O O . LYS A 1 70 ? -5.951 0.936 -9.990 1.00 85.81 70 LYS A O 1
ATOM 580 N N . MET A 1 71 ? -3.958 0.234 -9.232 1.00 85.31 71 MET A N 1
ATOM 581 C CA . MET A 1 71 ? -3.198 1.139 -10.089 1.00 85.31 71 MET A CA 1
ATOM 582 C C . MET A 1 71 ? -3.435 0.792 -11.558 1.00 85.31 71 MET A C 1
ATOM 584 O O . MET A 1 71 ? -3.498 -0.385 -11.923 1.00 85.31 71 MET A O 1
ATOM 588 N N . ASP A 1 72 ? -3.510 1.817 -12.408 1.00 84.81 72 ASP A N 1
ATOM 589 C CA . ASP A 1 72 ? -3.658 1.631 -13.850 1.00 84.81 72 ASP A CA 1
ATOM 590 C C . ASP A 1 72 ? -2.517 0.738 -14.383 1.00 84.81 72 ASP A C 1
ATOM 592 O O . ASP A 1 72 ? -1.340 1.078 -14.196 1.00 84.81 72 ASP A O 1
ATOM 596 N N . PRO A 1 73 ? -2.815 -0.400 -15.041 1.00 83.62 73 PRO A N 1
ATOM 597 C CA . PRO A 1 73 ? -1.796 -1.287 -15.599 1.00 83.62 73 PRO A CA 1
ATOM 598 C C . PRO A 1 73 ? -0.919 -0.623 -16.665 1.00 83.62 73 PRO A C 1
ATOM 600 O O . PRO A 1 73 ? 0.192 -1.106 -16.904 1.00 83.62 73 PRO A O 1
ATOM 603 N N . ASN A 1 74 ? -1.398 0.455 -17.294 1.00 82.19 74 ASN A N 1
ATOM 604 C CA . ASN A 1 74 ? -0.680 1.203 -18.320 1.00 82.19 74 ASN A CA 1
ATOM 605 C C . ASN A 1 74 ? 0.223 2.303 -17.757 1.00 82.19 74 ASN A C 1
ATOM 607 O O . ASN A 1 74 ? 1.081 2.799 -18.495 1.00 82.19 74 ASN A O 1
ATOM 611 N N . ASN A 1 75 ? 0.087 2.632 -16.469 1.00 81.62 75 ASN A N 1
ATOM 612 C CA . ASN A 1 75 ? 0.940 3.596 -15.789 1.00 81.62 75 ASN A CA 1
ATOM 613 C C . ASN A 1 75 ? 2.414 3.146 -15.856 1.00 81.62 75 ASN A C 1
ATOM 615 O O . ASN A 1 75 ? 2.753 2.011 -15.518 1.00 81.62 75 ASN A O 1
ATOM 619 N N . GLY A 1 76 ? 3.313 4.044 -16.273 1.00 76.25 76 GLY A N 1
ATOM 620 C CA . GLY A 1 76 ? 4.753 3.767 -16.350 1.00 76.25 76 GLY A CA 1
ATOM 621 C C . GLY A 1 76 ? 5.366 3.327 -15.015 1.00 76.25 76 GLY A C 1
ATOM 622 O O . GLY A 1 76 ? 6.354 2.595 -14.996 1.00 76.25 76 GLY A O 1
ATOM 623 N N . ASN A 1 77 ? 4.737 3.708 -13.906 1.00 75.69 77 ASN A N 1
ATOM 624 C CA . ASN A 1 77 ? 5.105 3.301 -12.559 1.00 75.69 77 ASN A CA 1
ATOM 625 C C . ASN A 1 77 ? 4.705 1.854 -12.247 1.00 75.69 77 ASN A C 1
ATOM 627 O O . ASN A 1 77 ? 5.528 1.065 -11.787 1.00 75.69 77 ASN A O 1
ATOM 631 N N . SER A 1 78 ? 3.464 1.465 -12.554 1.00 77.31 78 SER A N 1
ATOM 632 C CA . SER A 1 78 ? 2.972 0.106 -12.286 1.00 77.31 78 SER A CA 1
ATOM 633 C C . SER A 1 78 ? 3.621 -0.939 -13.201 1.00 77.31 78 SER A C 1
ATOM 635 O O . SER A 1 78 ? 3.649 -2.122 -12.863 1.00 77.31 78 SER A O 1
ATOM 637 N N . LYS A 1 79 ? 4.149 -0.533 -14.364 1.00 81.12 79 LYS A N 1
ATOM 638 C CA . LYS A 1 79 ? 4.931 -1.394 -15.273 1.00 81.12 79 LYS A CA 1
ATOM 639 C C . LYS A 1 79 ? 6.294 -1.795 -14.715 1.00 81.12 79 LYS A C 1
ATOM 641 O O . LYS A 1 79 ? 6.873 -2.769 -15.177 1.00 81.12 79 LYS A O 1
ATOM 646 N N . GLN A 1 80 ? 6.817 -1.045 -13.749 1.00 81.62 80 GLN A N 1
ATOM 647 C CA . GLN A 1 80 ? 8.104 -1.348 -13.122 1.00 81.62 80 GLN A CA 1
ATOM 648 C C . GLN A 1 80 ? 7.977 -2.337 -11.962 1.00 81.62 80 GLN A C 1
ATOM 650 O O . GLN A 1 80 ? 8.994 -2.676 -11.358 1.00 81.62 80 GLN A O 1
ATOM 655 N N . ASP A 1 81 ? 6.756 -2.784 -11.654 1.00 86.25 81 ASP A N 1
ATOM 656 C CA . ASP A 1 81 ? 6.485 -3.723 -10.575 1.00 86.25 81 ASP A CA 1
ATOM 657 C C . ASP A 1 81 ? 7.247 -5.046 -10.776 1.00 86.25 81 ASP A C 1
ATOM 659 O O . ASP A 1 81 ? 7.367 -5.576 -11.885 1.00 86.25 81 ASP A O 1
ATOM 663 N N . CYS A 1 82 ? 7.773 -5.590 -9.685 1.00 88.56 82 CYS A N 1
ATOM 664 C CA . CYS A 1 82 ? 8.620 -6.777 -9.700 1.00 88.56 82 CYS A CA 1
ATOM 665 C C . CYS A 1 82 ? 8.406 -7.642 -8.453 1.00 88.56 82 CYS A C 1
ATOM 667 O O . CYS A 1 82 ? 7.786 -7.224 -7.467 1.00 88.56 82 CYS A O 1
ATOM 669 N N . LYS A 1 83 ? 8.953 -8.861 -8.493 1.00 86.06 83 LYS A N 1
ATOM 670 C CA . LYS A 1 83 ? 8.849 -9.830 -7.391 1.00 86.06 83 LYS A CA 1
ATOM 671 C C . LYS A 1 83 ? 9.740 -9.465 -6.202 1.00 86.06 83 LYS A C 1
ATOM 673 O O . LYS A 1 83 ? 9.304 -9.504 -5.058 1.00 86.06 83 LYS A O 1
ATOM 678 N N . ASN A 1 84 ? 10.991 -9.091 -6.471 1.00 87.31 84 ASN A N 1
ATOM 679 C CA . ASN A 1 84 ? 12.000 -8.839 -5.441 1.00 87.31 84 ASN A CA 1
ATOM 680 C C . ASN A 1 84 ? 12.136 -7.339 -5.136 1.00 87.31 84 ASN A C 1
ATOM 682 O O . ASN A 1 84 ? 12.982 -6.648 -5.723 1.00 87.31 84 ASN A O 1
ATOM 686 N N . LYS A 1 85 ? 11.299 -6.846 -4.218 1.00 88.44 85 LYS A N 1
ATOM 687 C CA . LYS A 1 85 ? 11.222 -5.427 -3.857 1.00 88.44 85 LYS A CA 1
ATOM 688 C C . LYS A 1 85 ? 11.133 -5.177 -2.356 1.00 88.44 85 LYS A C 1
ATOM 690 O O . LYS A 1 85 ? 10.635 -6.003 -1.599 1.00 88.44 85 LYS A O 1
ATOM 695 N N . VAL A 1 86 ? 11.565 -3.985 -1.967 1.00 89.62 86 VAL A N 1
ATOM 696 C CA . VAL A 1 86 ? 11.301 -3.372 -0.665 1.00 89.62 86 VAL A CA 1
ATOM 697 C C . VAL A 1 86 ? 10.704 -1.989 -0.857 1.00 89.62 86 VAL A C 1
ATOM 699 O O . VAL A 1 86 ? 10.917 -1.336 -1.886 1.00 89.62 86 VAL A O 1
ATOM 702 N N . PHE A 1 87 ? 9.963 -1.545 0.149 1.00 89.50 87 PHE A N 1
ATOM 703 C CA . PHE A 1 87 ? 9.284 -0.263 0.130 1.00 89.50 87 PHE A CA 1
ATOM 704 C C . PHE A 1 87 ? 9.949 0.720 1.078 1.00 89.50 87 PHE A C 1
ATOM 706 O O . PHE A 1 87 ? 10.259 0.394 2.221 1.00 89.50 87 PHE A O 1
ATOM 713 N N . LYS A 1 88 ? 10.183 1.928 0.567 1.00 89.38 88 LYS A N 1
ATOM 714 C CA . LYS A 1 88 ? 10.531 3.100 1.356 1.00 89.38 88 LYS A CA 1
ATOM 715 C C . LYS A 1 88 ? 9.327 4.025 1.338 1.00 89.38 88 LYS A C 1
ATOM 717 O O . LYS A 1 88 ? 8.966 4.560 0.294 1.00 89.38 88 LYS A O 1
ATOM 722 N N . TYR A 1 89 ? 8.701 4.197 2.485 1.00 86.31 89 TYR A N 1
ATOM 723 C CA . TYR A 1 89 ? 7.552 5.075 2.582 1.00 86.31 89 TYR A CA 1
ATOM 724 C C . TYR A 1 89 ? 7.958 6.534 2.596 1.00 86.31 89 TYR A C 1
ATOM 726 O O . TYR A 1 89 ? 9.022 6.883 3.110 1.00 86.31 89 TYR A O 1
ATOM 734 N N . ASP A 1 90 ? 7.106 7.365 2.007 1.00 83.94 90 ASP A N 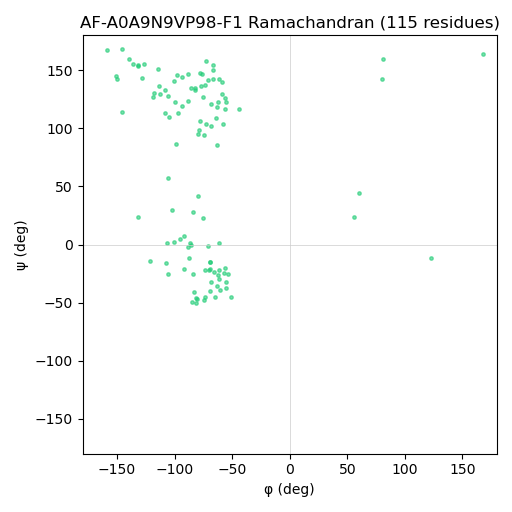1
ATOM 735 C CA . ASP A 1 90 ? 7.231 8.798 2.177 1.00 83.94 90 ASP A CA 1
ATOM 736 C C . ASP A 1 90 ? 6.947 9.208 3.626 1.00 83.94 90 ASP A C 1
ATOM 738 O O . ASP A 1 90 ? 6.175 8.553 4.342 1.00 83.94 90 ASP A O 1
ATOM 742 N N . GLU A 1 91 ? 7.591 10.289 4.057 1.00 74.25 91 GLU A N 1
ATOM 743 C CA . GLU A 1 91 ? 7.332 10.887 5.371 1.00 74.25 91 GLU A CA 1
ATOM 744 C C . GLU A 1 91 ? 5.932 11.516 5.388 1.00 74.25 91 GLU A C 1
ATOM 746 O O . GLU A 1 91 ? 5.169 11.312 6.335 1.00 74.25 91 GLU A O 1
ATOM 751 N N . ASP A 1 92 ? 5.559 12.160 4.278 1.00 73.69 92 ASP A N 1
ATOM 752 C CA . ASP A 1 92 ? 4.244 12.752 4.054 1.00 73.69 92 ASP A CA 1
ATOM 753 C C . ASP A 1 92 ? 3.225 11.682 3.643 1.00 73.69 92 ASP A C 1
ATOM 755 O O . ASP A 1 92 ? 3.090 11.301 2.474 1.00 73.69 92 ASP A O 1
ATOM 759 N N . ARG A 1 93 ? 2.495 11.179 4.639 1.00 77.19 93 ARG A N 1
ATOM 760 C CA . ARG A 1 93 ? 1.416 10.202 4.462 1.00 77.19 93 ARG A CA 1
ATOM 761 C C . ARG A 1 93 ? 0.072 10.904 4.511 1.00 77.19 93 ARG A C 1
ATOM 763 O O . ARG A 1 93 ? -0.166 11.749 5.371 1.00 77.19 93 ARG A O 1
ATOM 770 N N . TYR A 1 94 ? -0.848 10.479 3.655 1.00 85.62 94 TYR A N 1
ATOM 771 C CA . TYR A 1 94 ? -2.220 10.960 3.728 1.00 85.62 94 TYR A CA 1
ATOM 772 C C . TYR A 1 94 ? -3.017 10.073 4.674 1.00 85.62 94 TYR A C 1
ATOM 774 O O . TYR A 1 94 ? -3.116 8.866 4.472 1.00 85.62 94 TYR A O 1
ATOM 782 N N . LEU A 1 95 ? -3.620 10.659 5.702 1.00 83.81 95 LEU A N 1
ATOM 783 C CA . LEU A 1 95 ? -4.631 9.966 6.490 1.00 83.81 95 LEU A CA 1
ATOM 784 C C . LEU A 1 95 ? -5.989 10.131 5.807 1.00 83.81 95 LEU A C 1
ATOM 786 O O . LEU A 1 95 ? -6.356 11.214 5.355 1.00 83.81 95 LEU A O 1
ATOM 790 N N . SER A 1 96 ? -6.740 9.040 5.707 1.00 85.50 96 SER A N 1
ATOM 791 C CA . SER A 1 96 ? -8.150 9.094 5.339 1.00 85.50 96 SER A CA 1
ATOM 792 C C . SER A 1 96 ? -8.955 9.784 6.442 1.00 85.50 96 SER A C 1
ATOM 794 O O . SER A 1 96 ? -8.731 9.535 7.623 1.00 85.50 96 SER A O 1
ATOM 796 N N . GLU A 1 97 ? -9.953 10.578 6.059 1.00 84.94 97 GLU A N 1
ATOM 797 C CA . GLU A 1 97 ? -10.928 11.168 6.991 1.00 84.94 97 GLU A CA 1
ATOM 798 C C . GLU A 1 97 ? -11.871 10.114 7.601 1.00 84.94 97 GLU A C 1
ATOM 800 O O . GLU A 1 97 ? -12.544 10.368 8.597 1.00 84.94 97 GLU A O 1
ATOM 805 N N . PHE A 1 98 ? -11.918 8.916 7.008 1.00 85.25 98 PHE A N 1
ATOM 806 C CA . PHE A 1 98 ? -12.838 7.845 7.385 1.00 85.25 98 PHE A CA 1
ATOM 807 C C . PHE A 1 98 ? -12.130 6.498 7.550 1.00 85.25 98 PHE A C 1
ATOM 809 O O . PHE A 1 98 ? -11.122 6.209 6.894 1.00 85.25 98 PHE A O 1
ATOM 816 N N . ILE A 1 99 ? -12.728 5.638 8.377 1.00 88.50 99 ILE A N 1
ATOM 817 C CA . ILE A 1 99 ? -12.398 4.213 8.478 1.00 88.50 99 ILE A CA 1
ATOM 818 C C . ILE A 1 99 ? -13.030 3.483 7.282 1.00 88.50 99 ILE A C 1
ATOM 820 O O . ILE A 1 99 ? -14.186 3.733 6.934 1.00 88.50 99 ILE A O 1
ATOM 824 N N . CYS A 1 100 ? -12.294 2.575 6.637 1.00 89.69 100 CYS A N 1
ATOM 825 C CA . CYS A 1 100 ? -12.823 1.810 5.510 1.00 89.69 100 CYS A CA 1
ATOM 826 C C . CYS A 1 100 ? -13.944 0.852 5.955 1.00 89.69 100 CYS A C 1
ATOM 828 O O . CYS A 1 100 ? -13.987 0.407 7.104 1.00 89.69 100 CYS A O 1
ATOM 830 N N . LYS A 1 101 ? -14.846 0.494 5.031 1.00 90.31 101 LYS A N 1
ATOM 831 C CA . LYS A 1 101 ? -16.008 -0.366 5.330 1.00 90.31 101 LYS A CA 1
ATOM 832 C C . LYS A 1 101 ? -15.612 -1.704 5.961 1.00 90.31 101 LYS A C 1
ATOM 834 O O . LYS A 1 101 ? -16.295 -2.172 6.868 1.00 90.31 101 LYS A O 1
ATOM 839 N N . ASP A 1 102 ? -14.504 -2.292 5.514 1.00 90.69 102 ASP A N 1
ATOM 840 C CA . ASP A 1 102 ? -13.999 -3.547 6.069 1.00 90.69 102 ASP A CA 1
ATOM 841 C C . ASP A 1 102 ? -13.558 -3.396 7.526 1.00 90.69 102 ASP A C 1
ATOM 843 O O . ASP A 1 102 ? -13.937 -4.208 8.367 1.00 90.69 102 ASP A O 1
ATOM 847 N N . CYS A 1 103 ? -12.824 -2.334 7.858 1.00 90.25 103 CYS A N 1
ATOM 848 C CA . CYS A 1 103 ? -12.390 -2.073 9.228 1.00 90.25 103 CYS A CA 1
ATOM 849 C C . CYS A 1 103 ? -13.544 -1.716 10.167 1.00 90.25 103 CYS A C 1
ATOM 851 O O . CYS A 1 103 ? -13.495 -2.094 11.335 1.00 90.25 103 CYS A O 1
ATOM 853 N N . VAL A 1 104 ? -14.595 -1.055 9.673 1.00 89.25 104 VAL A N 1
ATOM 854 C CA . VAL A 1 104 ? -15.806 -0.782 10.468 1.00 89.25 104 VAL A CA 1
ATOM 855 C C . VAL A 1 104 ? -16.470 -2.079 10.944 1.00 89.25 104 VAL A C 1
ATOM 857 O O . VAL A 1 104 ? -16.954 -2.130 12.071 1.00 89.25 104 VAL A O 1
ATOM 860 N N . GLY A 1 105 ? -16.494 -3.117 10.101 1.00 87.25 105 GLY A N 1
ATOM 861 C CA . GLY A 1 105 ? -17.143 -4.392 10.421 1.00 87.25 105 GLY A CA 1
ATOM 862 C C . GLY A 1 105 ? -16.236 -5.449 11.058 1.00 87.25 105 GLY A C 1
ATOM 863 O O . GLY A 1 105 ? -16.747 -6.393 11.654 1.00 87.25 105 GLY A O 1
ATOM 864 N N . LYS A 1 106 ? -14.910 -5.339 10.899 1.00 89.62 106 LYS A N 1
ATOM 865 C CA . LYS A 1 106 ? -13.961 -6.423 11.232 1.00 89.62 106 LYS A CA 1
ATOM 866 C C . LYS A 1 106 ? -12.898 -6.052 12.268 1.00 89.62 106 LYS A C 1
ATOM 868 O O . LYS A 1 106 ? -12.225 -6.955 12.762 1.00 89.62 106 LYS A O 1
ATOM 873 N N . CYS A 1 107 ? -12.715 -4.769 12.574 1.00 88.94 107 CYS A N 1
ATOM 874 C CA . CYS A 1 107 ? -11.676 -4.298 13.491 1.00 88.94 107 CYS A CA 1
ATOM 875 C C . CYS A 1 107 ? -12.286 -3.673 14.752 1.00 88.94 107 CYS A C 1
ATOM 877 O O . CYS A 1 107 ? -13.372 -3.096 14.711 1.00 88.94 107 CYS A O 1
ATOM 879 N N . LYS A 1 108 ? -11.566 -3.754 15.873 1.00 84.25 108 LYS A N 1
ATOM 880 C CA . LYS A 1 108 ? -11.970 -3.187 17.164 1.00 84.25 108 LYS A CA 1
ATOM 881 C C . LYS A 1 108 ? -11.692 -1.685 17.177 1.00 84.25 108 LYS A C 1
ATOM 883 O O . LYS A 1 108 ? -10.569 -1.261 17.424 1.00 84.25 108 LYS A O 1
ATOM 888 N N . GLN A 1 109 ? -12.713 -0.873 16.918 1.00 74.88 109 GLN A N 1
ATOM 889 C CA . GLN A 1 109 ? -12.567 0.584 16.966 1.00 74.88 109 GLN A CA 1
ATOM 890 C C . GLN A 1 109 ? -12.680 1.100 18.414 1.00 74.88 109 GLN A C 1
ATOM 892 O O . GLN A 1 109 ? -13.622 0.713 19.119 1.00 74.88 109 GLN A O 1
ATOM 897 N N . PRO A 1 110 ? -11.797 2.005 18.879 1.00 61.09 110 PRO A N 1
ATOM 898 C CA . PRO A 1 110 ? -11.975 2.671 20.165 1.00 61.09 110 PRO A CA 1
ATOM 899 C C . PRO A 1 110 ? -13.248 3.533 20.123 1.00 61.09 110 PRO A C 1
ATOM 901 O O . PRO A 1 110 ? -13.309 4.538 19.422 1.00 61.09 110 PRO A O 1
ATOM 904 N N . GLY A 1 111 ? -14.292 3.105 20.841 1.00 55.19 111 GLY A N 1
ATOM 905 C CA . GLY A 1 111 ? -15.585 3.800 20.922 1.00 55.19 111 GLY A CA 1
ATOM 906 C C . GLY A 1 111 ? -16.805 2.979 20.490 1.00 55.19 111 GLY A C 1
ATOM 907 O O . GLY A 1 111 ? -17.929 3.373 20.802 1.00 55.19 111 GLY A O 1
ATOM 908 N N . GLN A 1 112 ? -16.627 1.815 19.854 1.00 48.03 112 GLN A N 1
ATOM 909 C CA . GLN A 1 112 ? -17.736 0.878 19.647 1.00 48.03 112 GLN A CA 1
ATOM 910 C C . GLN A 1 112 ? -18.057 0.187 20.977 1.00 48.03 112 GLN A C 1
ATOM 912 O O . GLN A 1 112 ? -17.447 -0.815 21.348 1.00 48.03 112 GLN A O 1
ATOM 917 N N . LYS A 1 113 ? -19.021 0.737 21.728 1.00 38.25 113 LYS A N 1
ATOM 918 C CA . LYS A 1 113 ? -19.695 -0.032 22.778 1.00 38.25 113 LYS A CA 1
ATOM 919 C C . LYS A 1 113 ? -20.269 -1.273 22.104 1.00 38.25 113 LYS A C 1
ATOM 921 O O . LYS A 1 113 ? -21.103 -1.154 21.215 1.00 38.25 113 LYS A O 1
ATOM 926 N N . SER A 1 114 ? -19.792 -2.444 22.508 1.00 44.00 114 SER A N 1
ATOM 927 C CA . SER A 1 114 ? -20.361 -3.719 22.096 1.00 44.00 114 SER A CA 1
ATOM 928 C C . SER A 1 114 ? -21.833 -3.743 22.509 1.00 44.00 114 SER A C 1
ATOM 930 O O . SER A 1 114 ? -22.136 -3.910 23.695 1.00 44.00 114 SER A O 1
ATOM 932 N N . GLU A 1 115 ? -22.750 -3.547 21.568 1.00 41.81 115 GLU A N 1
ATOM 933 C CA . GLU A 1 115 ? -24.144 -3.907 21.789 1.00 41.81 115 GLU A CA 1
ATOM 934 C C . GLU A 1 115 ? -24.192 -5.433 21.851 1.00 41.81 115 GLU A C 1
ATOM 936 O O . GLU A 1 115 ? -24.047 -6.135 20.853 1.00 41.81 115 GLU A O 1
ATOM 941 N N . LYS A 1 116 ? -24.286 -5.943 23.082 1.00 39.16 116 LYS A N 1
ATOM 942 C CA . LYS A 1 116 ? -24.678 -7.323 23.341 1.00 39.16 116 LYS A CA 1
ATOM 943 C C . LYS A 1 116 ? -26.108 -7.489 22.826 1.00 39.16 116 LYS A C 1
ATOM 945 O O . LYS A 1 116 ? -27.000 -6.812 23.336 1.00 39.16 116 LYS A O 1
ATOM 950 N N . ALA A 1 117 ? -26.292 -8.370 21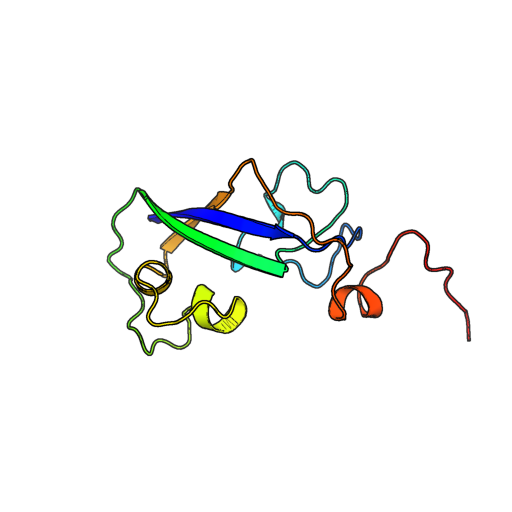.850 1.00 36.97 117 ALA A N 1
ATOM 951 C CA . ALA A 1 117 ? -27.565 -9.039 21.606 1.00 36.97 117 ALA A CA 1
ATOM 952 C C . ALA A 1 117 ? -27.578 -10.363 22.378 1.00 36.97 117 ALA A C 1
ATOM 954 O O . ALA A 1 117 ? -26.502 -11.008 22.435 1.00 36.97 117 ALA A O 1
#

Solvent-accessible surface area (backbone atoms only — not comparable to full-atom values): 7087 Å² total; per-residue (Å²): 104,22,33,26,40,37,30,40,31,30,26,56,34,49,16,83,79,36,80,69,52,46,72,92,72,43,46,83,70,50,95,76,56,86,49,19,44,26,75,70,38,64,78,42,58,43,79,76,42,69,72,76,89,56,60,52,58,94,82,44,85,79,43,52,55,41,69,75,50,62,42,57,72,82,40,79,46,57,54,67,40,54,76,60,64,46,76,44,73,50,90,76,62,42,74,41,98,51,58,48,76,65,45,71,78,68,32,69,50,92,83,68,75,79,79,82,128

pLDDT: mean 80.23, std 12.79, range [36.97, 91.56]

Secondary structure (DSSP, 8-state):
-EEEEEEEEEP----TT-TT--GGGTGGG-TT-TT---EEEEEEEEEEE---SSBPPTT-TT-HHHHTT---TTSTTGGG-BSSEEEEE-SSPEEPSS--HHHHHHS--TT------

Organism: NCBI:txid160324

Foldseek 3Di:
DWEKEWAFEKAQQQFQVQPQADVVQPQVPPPPSNRDIHTPATPDIATDDDDDPFFDDLPRPPLCCCNVRVPDSPPPRSRRDGDDYHYDYDPDYHYDPHHDPCSVPPGDGVPPPPPDD

Sequence (117 aa):
MCTFRLQVKMCLCNDIECKQINPDIQDDKFENVESGGHVLEVIEYYRISGMCMDWFINEDPDRMMVKKYKMDPNNGNSKQDCKNKVFKYDEDRYLSEFICKDCVGKCKQPGQKSEKA